Protein AF-A0A7E4W1U7-F1 (afdb_monomer_lite)

Secondary structure (DSSP, 8-state):
--HHHHHHHHHHHHHHHHH-TTT-HHHHHHHTT-S-HHHHIIIIITTS-HHHHHHHHHHHTSHHHHHHHHHHHHHHHHTT--SSS-EEETTEEE-TTS-HHHHHHHHSTT-

InterPro domains:
  IPR004911 Gamma interferon inducible lysoso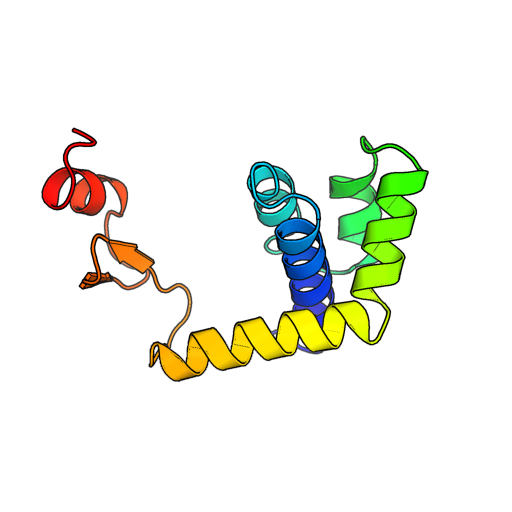mal thiol reductase GILT [PF03227] (2-47)
  IPR004911 Gamma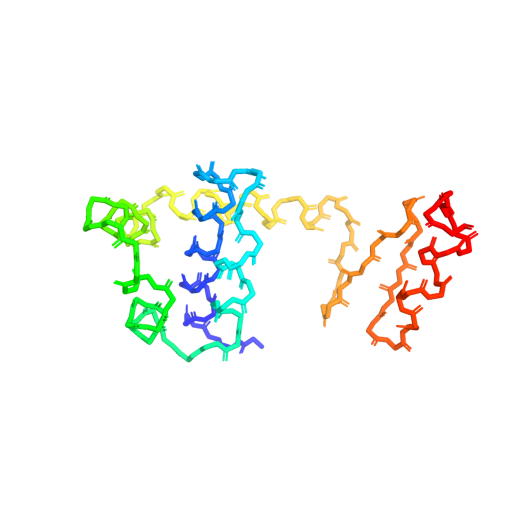 interferon inducible lysosomal thiol reductase GILT [PTHR13234] (1-97)

Radius of gyration: 15.61 Å; chains: 1; bounding box: 33×28×42 Å

Foldseek 3Di:
DLPPFVLLLQLLLLLLCVVPVPPSPQLNVQSPPDDHPVCSLVGRVPPPDPVVSVSSNVRSPDVNSVVSSVVVVVVCVVLVPDDPPWDDAVNDIDDPPDPVVVVNVVRHPPD

pLDDT: mean 92.67, std 6.78, range [59.78, 98.56]

Sequence (111 aa):
MHGQTECDLNRLQNCAISYFPKKHLGLVTCIQGLKTLDEAVERCLARLSPRTQQRLIQCASTQTGEVLNYYSMLNTHRAGIRIWPTAYVNGQFFDRSYPLEQEICRHTDWC

Structure (mmCIF, N/CA/C/O backbone):
data_AF-A0A7E4W1U7-F1
#
_entry.id   AF-A0A7E4W1U7-F1
#
loop_
_atom_site.group_PDB
_atom_site.id
_atom_site.type_symbol
_atom_site.label_atom_id
_atom_site.label_alt_id
_atom_site.label_comp_id
_atom_site.label_asym_id
_atom_site.label_entity_id
_atom_site.label_seq_id
_atom_site.pdbx_PDB_ins_code
_atom_site.Cartn_x
_atom_site.Cartn_y
_atom_site.Cartn_z
_atom_site.occupancy
_atom_site.B_iso_or_equiv
_atom_site.auth_seq_id
_atom_site.auth_comp_id
_atom_site.auth_asym_id
_atom_site.auth_atom_id
_atom_site.pdbx_PDB_model_num
ATOM 1 N N . MET A 1 1 ? 16.776 3.134 3.903 1.00 59.78 1 MET A N 1
ATOM 2 C CA . MET A 1 1 ? 15.650 2.606 4.702 1.00 59.78 1 MET A CA 1
ATOM 3 C C . MET A 1 1 ? 15.130 3.739 5.554 1.00 59.78 1 MET A C 1
ATOM 5 O O . MET A 1 1 ? 15.940 4.380 6.215 1.00 59.78 1 MET A O 1
ATOM 9 N N . HIS A 1 2 ? 13.826 4.002 5.509 1.00 77.38 2 HIS A N 1
ATOM 10 C CA . HIS A 1 2 ? 13.190 5.150 6.163 1.00 77.38 2 HIS A CA 1
ATOM 11 C C . HIS A 1 2 ? 12.707 4.836 7.597 1.00 77.38 2 HIS A C 1
ATOM 13 O O . HIS A 1 2 ? 11.845 5.522 8.140 1.00 77.38 2 HIS A O 1
ATOM 19 N N . GLY A 1 3 ? 13.302 3.823 8.239 1.00 87.38 3 GLY A N 1
ATOM 20 C CA . GLY A 1 3 ? 13.058 3.467 9.638 1.00 87.38 3 GLY A CA 1
ATOM 21 C C . GLY A 1 3 ? 11.708 2.789 9.886 1.00 87.38 3 GLY A C 1
ATOM 22 O O . GLY A 1 3 ? 11.029 2.352 8.960 1.00 87.38 3 GLY A O 1
ATOM 23 N N . GLN A 1 4 ? 11.325 2.694 11.163 1.00 88.56 4 GLN A N 1
ATOM 24 C CA . GLN A 1 4 ? 10.094 2.019 11.598 1.00 88.56 4 GLN A CA 1
ATOM 25 C C . GLN A 1 4 ? 8.836 2.614 10.956 1.00 88.56 4 GLN A C 1
ATOM 27 O O . GLN A 1 4 ? 7.887 1.896 10.655 1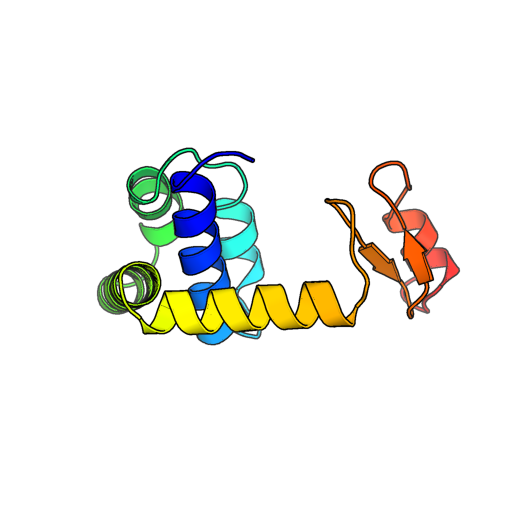.00 88.56 4 GLN A O 1
ATOM 32 N N . THR A 1 5 ? 8.845 3.915 10.687 1.00 91.12 5 THR A N 1
ATOM 33 C CA . THR A 1 5 ? 7.670 4.598 10.164 1.00 91.12 5 THR A CA 1
ATOM 34 C C . THR A 1 5 ? 7.270 4.133 8.766 1.00 91.12 5 THR A C 1
ATOM 36 O O . THR A 1 5 ? 6.085 3.980 8.481 1.00 91.12 5 THR A O 1
ATOM 39 N N . GLU A 1 6 ? 8.244 3.840 7.904 1.00 91.25 6 GLU A N 1
ATOM 40 C CA . GLU A 1 6 ? 7.982 3.240 6.592 1.00 91.25 6 GLU A CA 1
ATOM 41 C C . GLU A 1 6 ? 7.345 1.855 6.736 1.00 91.25 6 GLU A C 1
ATOM 43 O O . GLU A 1 6 ? 6.391 1.538 6.029 1.00 91.25 6 GLU A O 1
ATOM 48 N N . CYS A 1 7 ? 7.797 1.050 7.701 1.00 93.00 7 CYS A N 1
ATOM 49 C CA . CYS A 1 7 ? 7.179 -0.243 7.987 1.00 93.00 7 CYS A CA 1
ATOM 50 C C . CYS A 1 7 ? 5.717 -0.100 8.430 1.00 93.00 7 CYS A C 1
ATOM 52 O O . CYS A 1 7 ? 4.874 -0.884 7.991 1.00 93.00 7 CYS A O 1
ATOM 54 N N . ASP A 1 8 ? 5.395 0.894 9.257 1.00 95.00 8 ASP A N 1
ATOM 55 C CA . ASP A 1 8 ? 4.026 1.119 9.731 1.00 95.00 8 ASP A CA 1
ATOM 56 C C . ASP A 1 8 ? 3.093 1.587 8.605 1.00 95.00 8 ASP A C 1
ATOM 58 O O . ASP A 1 8 ? 1.962 1.104 8.484 1.00 95.00 8 ASP A O 1
ATOM 62 N N . LEU A 1 9 ? 3.584 2.446 7.709 1.00 97.38 9 LEU A N 1
ATOM 63 C CA . LEU A 1 9 ? 2.840 2.869 6.521 1.00 97.38 9 LEU A CA 1
ATOM 64 C C . LEU A 1 9 ? 2.653 1.718 5.525 1.00 97.38 9 LEU A C 1
ATOM 66 O O . LEU A 1 9 ? 1.548 1.532 5.014 1.00 97.38 9 LEU A O 1
ATOM 70 N N . ASN A 1 10 ? 3.676 0.882 5.325 1.00 97.25 10 ASN A N 1
ATOM 71 C CA . ASN A 1 10 ? 3.578 -0.319 4.492 1.00 97.25 10 ASN A CA 1
ATOM 72 C C . ASN A 1 10 ? 2.547 -1.309 5.052 1.00 97.25 10 ASN A C 1
ATOM 74 O O . ASN A 1 10 ? 1.771 -1.895 4.295 1.00 97.25 10 ASN A O 1
ATOM 78 N N . ARG A 1 11 ? 2.475 -1.484 6.380 1.00 97.94 11 ARG A N 1
ATOM 79 C CA . ARG A 1 11 ? 1.423 -2.293 7.023 1.00 97.94 11 ARG A CA 1
ATOM 80 C C . ARG A 1 11 ? 0.037 -1.725 6.718 1.00 97.94 11 ARG A C 1
ATOM 82 O O . ARG A 1 11 ? -0.837 -2.482 6.297 1.00 97.94 11 ARG A O 1
ATOM 89 N N . LEU A 1 12 ? -0.162 -0.410 6.849 1.00 98.31 12 LEU A N 1
ATOM 90 C CA . LEU A 1 12 ? -1.440 0.233 6.518 1.00 98.31 12 LEU A CA 1
ATOM 91 C C . LEU A 1 12 ? -1.812 0.064 5.033 1.00 98.31 12 LEU A C 1
ATOM 93 O O . LEU A 1 12 ? -2.958 -0.276 4.725 1.00 98.31 12 LEU A O 1
ATOM 97 N N . GLN A 1 13 ? -0.858 0.236 4.115 1.00 98.44 13 GLN A N 1
ATOM 98 C CA . GLN A 1 13 ? -1.069 0.009 2.682 1.00 98.44 13 GLN A CA 1
ATOM 99 C C . GLN A 1 13 ? -1.445 -1.453 2.388 1.00 98.44 13 GLN A C 1
ATOM 101 O O . GLN A 1 13 ? -2.423 -1.706 1.684 1.00 98.44 13 GLN A O 1
ATOM 106 N N . ASN A 1 14 ? -0.750 -2.427 2.985 1.00 98.50 14 ASN A N 1
ATOM 107 C CA . ASN A 1 14 ? -1.075 -3.850 2.843 1.00 98.50 14 ASN A CA 1
ATOM 108 C C . ASN A 1 14 ? -2.463 -4.198 3.413 1.00 98.50 14 ASN A C 1
ATOM 110 O O . ASN A 1 14 ? -3.201 -4.988 2.820 1.00 98.50 14 ASN A O 1
ATOM 114 N N . CYS A 1 15 ? -2.870 -3.573 4.521 1.00 98.56 15 CYS A N 1
ATOM 115 C CA . CYS A 1 15 ? -4.226 -3.694 5.057 1.00 98.56 15 CYS A CA 1
ATOM 116 C C . CYS A 1 15 ? -5.283 -3.144 4.087 1.00 98.56 15 CYS A C 1
ATOM 118 O O . CYS A 1 15 ? -6.324 -3.774 3.888 1.00 98.56 15 CYS A O 1
ATOM 120 N N . ALA A 1 16 ? -5.013 -2.005 3.440 1.00 98.38 16 ALA A N 1
ATOM 121 C CA . ALA A 1 16 ? -5.897 -1.456 2.415 1.00 98.38 16 ALA A CA 1
ATOM 122 C C . ALA A 1 16 ? -6.018 -2.395 1.203 1.00 98.38 16 ALA A C 1
ATOM 124 O O . ALA A 1 16 ? -7.134 -2.646 0.748 1.00 98.38 16 ALA A O 1
ATOM 125 N N . ILE A 1 17 ? -4.904 -2.964 0.726 1.00 98.44 17 ILE A N 1
ATOM 126 C CA . ILE A 1 17 ? -4.885 -3.956 -0.364 1.00 98.44 17 ILE A CA 1
ATOM 127 C C . ILE A 1 17 ? -5.723 -5.186 0.008 1.00 98.44 17 ILE A C 1
ATOM 129 O O . ILE A 1 17 ? -6.564 -5.618 -0.779 1.00 98.44 17 ILE A O 1
ATOM 133 N N . SER A 1 18 ? -5.544 -5.706 1.224 1.00 98.19 18 SER A N 1
ATOM 134 C CA . SER A 1 18 ? -6.258 -6.887 1.721 1.00 98.19 18 SER A CA 1
ATOM 135 C C . SER A 1 18 ? -7.771 -6.660 1.848 1.00 98.19 18 SER A C 1
ATOM 137 O O . SER A 1 18 ? -8.570 -7.479 1.394 1.00 98.19 18 SER A O 1
ATOM 139 N N . TYR A 1 19 ? -8.199 -5.533 2.425 1.00 97.88 19 TYR A N 1
ATOM 140 C CA . TYR A 1 19 ? -9.624 -5.258 2.650 1.00 97.88 19 TYR A CA 1
ATOM 141 C C . TYR A 1 19 ? -10.352 -4.700 1.426 1.00 97.88 19 TYR A C 1
ATOM 143 O O . TYR A 1 19 ? -11.570 -4.863 1.316 1.00 97.88 19 TYR A O 1
ATOM 151 N N . PHE A 1 20 ? -9.631 -4.061 0.504 1.00 97.19 20 PHE A N 1
ATOM 152 C CA . PHE A 1 20 ? -10.197 -3.412 -0.678 1.00 97.19 20 PHE A CA 1
ATOM 153 C C . PHE A 1 20 ? -9.469 -3.842 -1.961 1.00 97.19 20 PHE A C 1
ATOM 155 O O . PHE A 1 20 ? -8.988 -2.988 -2.710 1.00 97.19 20 PHE A O 1
ATOM 162 N N . PRO A 1 21 ? -9.431 -5.143 -2.306 1.00 96.19 21 PRO A N 1
ATOM 163 C CA . PRO A 1 21 ? -8.593 -5.658 -3.395 1.00 96.19 21 PRO A CA 1
ATOM 164 C C . PRO A 1 21 ? -8.868 -5.002 -4.756 1.00 96.19 21 PRO A C 1
ATOM 166 O O . PRO A 1 21 ? -7.964 -4.890 -5.572 1.00 96.19 21 PRO A O 1
ATOM 169 N N . LYS A 1 22 ? -10.084 -4.486 -4.984 1.00 96.38 22 LYS A N 1
ATOM 170 C CA . LYS A 1 22 ? -10.473 -3.790 -6.225 1.00 96.38 22 LYS A CA 1
ATOM 171 C C . LYS A 1 22 ? -10.466 -2.254 -6.141 1.00 96.38 22 LYS A C 1
ATOM 173 O O . LYS A 1 22 ? -10.742 -1.604 -7.141 1.00 96.38 22 LYS A O 1
ATOM 178 N N . LYS A 1 23 ? -10.255 -1.662 -4.957 1.00 95.19 23 LYS A N 1
ATOM 179 C CA . LYS A 1 23 ? -10.428 -0.210 -4.705 1.00 95.19 23 LYS A CA 1
ATOM 180 C C . LYS A 1 23 ? -9.346 0.409 -3.806 1.00 95.19 23 LYS A C 1
ATOM 182 O O . LYS A 1 23 ? -9.501 1.537 -3.350 1.00 95.19 23 LYS A O 1
ATOM 187 N N . HIS A 1 24 ? -8.259 -0.308 -3.537 1.00 97.25 24 HIS A N 1
ATOM 188 C CA . HIS A 1 24 ? -7.207 0.133 -2.620 1.00 97.25 24 HIS A CA 1
ATOM 189 C C . HIS A 1 24 ? -6.311 1.234 -3.193 1.00 97.25 24 HIS A C 1
ATOM 191 O O . HIS A 1 24 ? -5.711 1.963 -2.410 1.00 97.25 24 HIS A O 1
ATOM 197 N N . LEU A 1 25 ? -6.214 1.370 -4.523 1.00 96.69 25 LEU A N 1
ATOM 198 C CA . LEU A 1 25 ? -5.210 2.225 -5.164 1.00 96.69 25 LEU A CA 1
ATOM 199 C C . LEU A 1 25 ? -5.261 3.672 -4.655 1.00 96.69 25 LEU A C 1
ATOM 201 O O . LEU A 1 25 ? -4.230 4.216 -4.286 1.00 96.69 25 LEU A O 1
ATOM 205 N N . GLY A 1 26 ? -6.457 4.254 -4.513 1.00 96.56 26 GLY A N 1
ATOM 206 C CA . GLY A 1 26 ? -6.605 5.611 -3.975 1.00 96.56 26 GLY A CA 1
ATOM 207 C C . GLY A 1 26 ? -6.065 5.771 -2.546 1.00 96.56 26 GLY A C 1
ATOM 208 O O . GLY A 1 26 ? -5.448 6.787 -2.237 1.00 96.56 26 GLY A O 1
ATOM 209 N N . LEU A 1 27 ? -6.239 4.759 -1.687 1.00 97.50 27 LEU A N 1
ATOM 210 C CA . LEU A 1 27 ? -5.673 4.768 -0.334 1.00 97.50 27 LEU A CA 1
ATOM 211 C C . LEU A 1 27 ? -4.159 4.572 -0.362 1.00 97.50 27 LEU A C 1
ATOM 213 O O . LEU A 1 27 ? -3.445 5.327 0.289 1.00 97.50 27 LEU A O 1
ATOM 217 N N . VAL A 1 28 ? -3.665 3.601 -1.136 1.00 98.06 28 VAL A N 1
ATOM 218 C CA . VAL A 1 28 ? -2.226 3.325 -1.258 1.00 98.06 28 VAL A CA 1
ATOM 219 C C . VAL A 1 28 ? -1.478 4.563 -1.750 1.00 98.06 28 VAL A C 1
ATOM 221 O O . VAL A 1 28 ? -0.493 4.957 -1.127 1.00 98.06 28 VAL A O 1
ATOM 224 N N . THR A 1 29 ? -1.983 5.216 -2.801 1.00 97.19 29 THR A N 1
ATOM 225 C CA . THR A 1 29 ? -1.400 6.443 -3.357 1.00 97.19 29 THR A CA 1
ATOM 226 C C . THR A 1 29 ? -1.470 7.612 -2.381 1.00 97.19 29 THR A C 1
ATOM 228 O O . THR A 1 29 ? -0.514 8.372 -2.300 1.00 97.19 29 THR A O 1
ATOM 231 N N . CYS A 1 30 ? -2.556 7.756 -1.614 1.00 98.06 30 CYS A N 1
ATOM 232 C CA . CYS A 1 30 ? -2.638 8.807 -0.599 1.00 98.06 30 CYS A CA 1
ATOM 233 C C . CYS A 1 30 ? -1.604 8.613 0.524 1.00 98.06 30 CYS A C 1
ATOM 235 O O . CYS A 1 30 ? -0.989 9.580 0.963 1.00 98.06 30 CYS A O 1
ATOM 237 N N . ILE A 1 31 ? -1.409 7.369 0.981 1.00 98.00 31 ILE A N 1
ATOM 238 C CA . ILE A 1 31 ? -0.490 7.029 2.082 1.00 98.00 31 ILE A CA 1
ATOM 239 C C . ILE A 1 31 ? 0.983 7.139 1.651 1.00 98.00 31 ILE A C 1
ATOM 241 O O . ILE A 1 31 ? 1.863 7.371 2.482 1.00 98.00 31 ILE A O 1
ATOM 245 N N . GLN A 1 32 ? 1.266 6.959 0.360 1.00 95.06 32 GLN A N 1
ATOM 246 C CA . GLN A 1 32 ? 2.624 6.917 -0.170 1.00 95.06 32 GLN A CA 1
ATOM 247 C C . GLN A 1 32 ? 3.416 8.190 0.163 1.00 95.06 32 GLN A C 1
ATOM 249 O O . GLN A 1 32 ? 3.024 9.299 -0.192 1.00 95.06 32 GLN A O 1
ATOM 254 N N . GLY A 1 33 ? 4.582 8.016 0.792 1.00 90.56 33 GLY A N 1
ATOM 255 C CA . GLY A 1 33 ? 5.506 9.112 1.097 1.00 90.56 33 GLY A CA 1
ATOM 256 C C . GLY A 1 33 ? 5.110 9.993 2.288 1.00 90.56 33 GLY A C 1
ATOM 257 O O . GLY A 1 33 ? 5.792 10.988 2.540 1.00 90.56 33 GLY A O 1
ATOM 258 N N . LEU A 1 34 ? 4.048 9.646 3.024 1.00 95.62 34 LEU A N 1
ATOM 259 C CA . LEU A 1 34 ? 3.726 10.298 4.296 1.00 95.62 34 LEU A CA 1
ATOM 260 C C . LEU A 1 34 ? 4.770 9.973 5.371 1.00 95.62 34 LEU A C 1
ATOM 262 O O . LEU A 1 34 ? 5.562 9.038 5.238 1.00 95.62 34 LEU A O 1
ATOM 266 N N . LYS A 1 35 ? 4.791 10.775 6.438 1.00 93.44 35 LYS A N 1
ATOM 267 C CA . LYS A 1 35 ? 5.834 10.717 7.465 1.00 93.44 35 LYS A CA 1
ATOM 268 C C . LYS A 1 35 ? 5.461 9.918 8.693 1.00 93.44 35 LYS A C 1
ATOM 270 O O . LYS A 1 35 ? 6.383 9.568 9.413 1.00 93.44 35 LYS A O 1
ATOM 275 N N . THR A 1 36 ? 4.177 9.701 8.979 1.00 94.00 36 THR A N 1
ATOM 276 C CA . THR A 1 36 ? 3.699 8.962 10.161 1.00 94.00 36 THR A CA 1
ATOM 277 C C . THR A 1 36 ? 2.357 8.283 9.902 1.00 94.00 36 THR A C 1
ATOM 279 O O . THR A 1 36 ? 1.606 8.673 9.005 1.00 94.00 36 THR A O 1
ATOM 282 N N . LEU A 1 37 ? 2.037 7.274 10.720 1.00 92.88 37 LEU A N 1
ATOM 283 C CA . LEU A 1 37 ? 0.724 6.630 10.698 1.00 92.88 37 LEU A CA 1
ATOM 284 C C . LEU A 1 37 ? -0.397 7.623 11.047 1.00 92.88 37 LEU A C 1
ATOM 286 O O . LEU A 1 37 ? -1.433 7.607 10.390 1.00 92.88 37 LEU A O 1
ATOM 290 N N . ASP A 1 38 ? -0.166 8.514 12.013 1.00 94.81 38 ASP A N 1
ATOM 291 C CA . ASP A 1 38 ? -1.132 9.549 12.401 1.00 94.81 38 ASP A CA 1
ATOM 292 C C . ASP A 1 38 ? -1.450 10.488 11.232 1.00 94.81 38 ASP A C 1
ATOM 294 O O . ASP A 1 38 ? -2.619 10.722 10.925 1.00 94.81 38 ASP A O 1
ATOM 298 N N . GLU A 1 39 ? -0.428 10.930 10.489 1.00 96.81 39 GLU A N 1
ATOM 299 C CA . GLU A 1 39 ? -0.620 11.745 9.286 1.00 96.81 39 GLU A CA 1
ATOM 300 C C . GLU A 1 39 ? -1.470 11.002 8.237 1.00 96.81 39 GLU A C 1
ATOM 302 O O . GLU A 1 39 ? -2.352 11.590 7.605 1.00 96.81 39 GLU A O 1
ATOM 307 N N . ALA A 1 40 ? -1.245 9.697 8.059 1.00 97.00 40 ALA A N 1
ATOM 308 C CA . ALA A 1 40 ? -2.038 8.879 7.145 1.00 97.00 40 ALA A CA 1
ATOM 309 C C . ALA A 1 40 ? -3.502 8.747 7.592 1.00 97.00 40 ALA A C 1
ATOM 311 O O . ALA A 1 40 ? -4.410 8.801 6.755 1.00 97.00 40 ALA A O 1
ATOM 312 N N . VAL A 1 41 ? -3.751 8.608 8.895 1.00 95.44 41 VAL A N 1
ATOM 313 C CA . VAL A 1 41 ? -5.107 8.566 9.456 1.00 95.44 41 VAL A CA 1
ATOM 314 C C . VAL A 1 41 ? -5.833 9.884 9.190 1.00 95.44 41 VAL A C 1
ATOM 316 O O . VAL A 1 41 ? -6.927 9.875 8.618 1.00 95.44 41 VAL A O 1
ATOM 319 N N . GLU A 1 42 ? -5.202 11.008 9.521 1.00 96.88 42 GLU A N 1
ATOM 320 C CA . GLU A 1 42 ? -5.782 12.344 9.364 1.00 96.88 42 GLU A CA 1
ATOM 321 C C . GLU A 1 42 ? -6.052 12.704 7.899 1.00 96.88 42 GLU A C 1
ATOM 323 O O . GLU A 1 42 ? -7.104 13.254 7.572 1.00 96.88 42 GLU A O 1
ATOM 328 N N . ARG A 1 43 ? -5.124 12.386 6.990 1.00 97.44 43 ARG A N 1
ATOM 329 C CA . ARG A 1 43 ? -5.213 12.832 5.590 1.00 97.44 43 ARG A CA 1
ATOM 330 C C . ARG A 1 43 ? -5.959 11.853 4.692 1.00 97.44 43 ARG A C 1
ATOM 332 O O . ARG A 1 43 ? -6.734 12.282 3.837 1.00 97.44 43 ARG A O 1
ATOM 339 N N . CYS A 1 44 ? -5.731 10.552 4.862 1.00 97.94 44 CYS A N 1
ATOM 340 C CA . CYS A 1 44 ? -6.199 9.536 3.916 1.00 97.94 44 CYS A CA 1
ATOM 341 C C . CYS A 1 44 ? -7.437 8.783 4.391 1.00 97.94 44 CYS A C 1
ATOM 343 O O . CYS A 1 44 ? -8.218 8.316 3.559 1.00 97.94 44 CYS A O 1
ATOM 345 N N . LEU A 1 45 ? -7.639 8.659 5.706 1.00 97.38 45 LEU A N 1
ATOM 346 C CA . LEU A 1 45 ? -8.759 7.892 6.252 1.00 97.38 45 LEU A CA 1
ATOM 347 C C . LEU A 1 45 ? -9.942 8.768 6.679 1.00 97.38 45 LEU A C 1
ATOM 349 O O . LEU A 1 45 ? -11.048 8.243 6.791 1.00 97.38 45 LEU A O 1
ATOM 353 N N . ALA A 1 46 ? -9.761 10.084 6.836 1.00 95.19 46 ALA A N 1
ATOM 354 C CA . ALA A 1 46 ? -10.776 10.994 7.381 1.00 95.19 46 ALA A CA 1
ATOM 355 C C . ALA A 1 46 ? -12.144 10.959 6.675 1.00 95.19 46 ALA A C 1
ATOM 357 O O . ALA A 1 46 ? -13.172 11.174 7.312 1.00 95.19 46 ALA A O 1
ATOM 358 N N . ARG A 1 47 ? -12.186 10.665 5.367 1.00 94.00 47 ARG A N 1
ATOM 359 C CA . ARG A 1 47 ? -13.440 10.572 4.589 1.00 94.00 47 ARG A CA 1
ATOM 360 C C . ARG A 1 47 ? -14.093 9.187 4.616 1.00 94.00 47 ARG A C 1
ATOM 362 O O . ARG A 1 47 ? -15.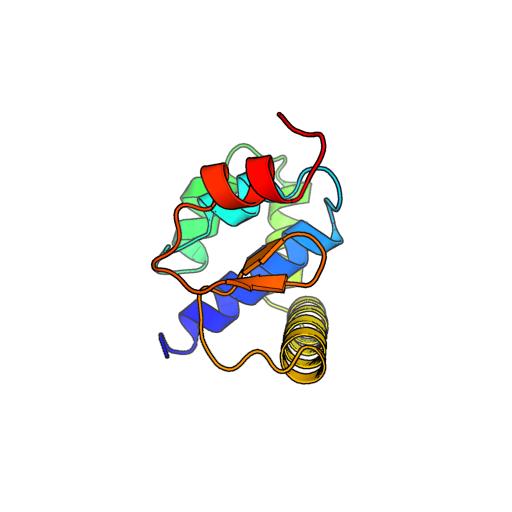165 9.005 4.043 1.00 94.00 47 ARG A O 1
ATOM 369 N N . LEU A 1 48 ? -13.453 8.195 5.230 1.00 96.56 48 LEU A N 1
ATOM 370 C CA . LEU A 1 48 ? -14.003 6.849 5.362 1.00 96.56 48 LEU A CA 1
ATOM 371 C C . LEU A 1 48 ? -14.957 6.780 6.556 1.00 96.56 48 LEU A C 1
ATOM 373 O O . LEU A 1 48 ? -14.850 7.555 7.503 1.00 96.56 48 LEU A O 1
ATOM 377 N N . SER A 1 49 ? -15.861 5.798 6.552 1.00 97.50 49 SER A N 1
ATOM 378 C CA . SER A 1 49 ? -16.705 5.545 7.727 1.00 97.50 49 SER A CA 1
ATOM 379 C C . SER A 1 49 ? -15.851 5.223 8.965 1.00 97.50 49 SER A C 1
ATOM 381 O O . SER A 1 49 ? -14.848 4.515 8.824 1.00 97.50 49 SER A O 1
ATOM 383 N N . PRO A 1 50 ? -16.258 5.635 10.182 1.00 97.44 50 PRO A N 1
ATOM 384 C CA . PRO A 1 50 ? -15.495 5.378 11.410 1.00 97.44 50 PRO A CA 1
ATOM 385 C C . PRO A 1 50 ? -15.117 3.904 11.600 1.00 97.44 50 PRO A C 1
ATOM 387 O O . PRO A 1 50 ? -13.978 3.577 11.921 1.00 97.44 50 PRO A O 1
ATOM 390 N N . ARG A 1 51 ? -16.045 2.989 11.285 1.00 97.94 51 ARG A N 1
ATOM 391 C CA . ARG A 1 51 ? -15.802 1.538 11.319 1.00 97.94 51 ARG A CA 1
ATOM 392 C C . ARG A 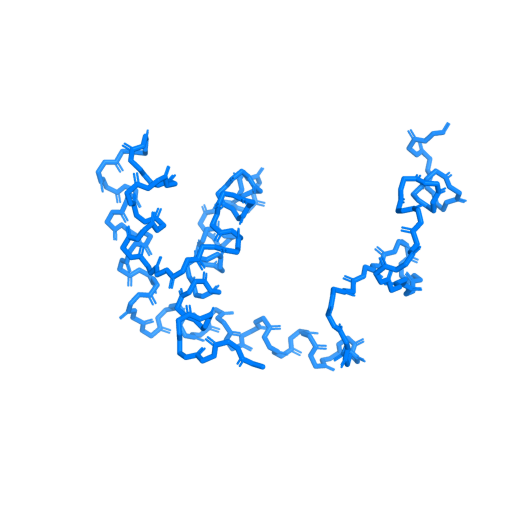1 51 ? -14.672 1.111 10.379 1.00 97.94 51 ARG A C 1
ATOM 394 O O . ARG A 1 51 ? -13.893 0.223 10.712 1.00 97.94 51 ARG A O 1
ATOM 401 N N . THR A 1 52 ? -14.594 1.715 9.196 1.00 97.69 52 THR A N 1
ATOM 402 C CA . THR A 1 52 ? -13.537 1.416 8.223 1.00 97.69 52 THR A CA 1
ATOM 403 C C . THR A 1 52 ? -12.193 1.965 8.682 1.00 97.69 52 THR A C 1
ATOM 405 O O . THR A 1 52 ? -11.201 1.244 8.604 1.00 97.69 52 THR A O 1
ATOM 408 N N . GLN A 1 53 ? -12.170 3.196 9.204 1.00 97.81 53 GLN A N 1
ATOM 409 C CA . GLN A 1 53 ? -10.962 3.794 9.775 1.00 97.81 53 GLN A CA 1
ATOM 410 C C . GLN A 1 53 ? -10.404 2.907 10.893 1.00 97.81 53 GLN A C 1
ATOM 412 O O . GLN A 1 53 ? -9.262 2.463 10.814 1.00 97.81 53 GLN A O 1
ATOM 417 N N . GLN A 1 54 ? -11.246 2.549 11.869 1.00 97.62 54 GLN A N 1
ATOM 418 C CA . GLN A 1 54 ? -10.861 1.698 12.994 1.00 97.62 54 GLN A CA 1
ATOM 419 C C . GLN A 1 54 ? -10.317 0.345 12.528 1.00 97.62 54 GLN A C 1
ATOM 421 O O . GLN A 1 54 ? -9.284 -0.106 13.013 1.00 97.62 54 GLN A O 1
ATOM 426 N N . ARG A 1 55 ? -10.980 -0.296 11.559 1.00 97.94 55 ARG A N 1
ATOM 427 C CA . ARG A 1 55 ? -10.554 -1.599 11.038 1.00 97.94 55 ARG A CA 1
ATOM 428 C C . ARG A 1 55 ? -9.187 -1.530 10.344 1.00 97.94 55 ARG A C 1
ATOM 430 O O . ARG A 1 55 ? -8.401 -2.468 10.471 1.00 97.94 55 ARG A O 1
ATOM 437 N N . LEU A 1 56 ? -8.901 -0.449 9.615 1.00 98.31 56 LEU A N 1
ATOM 438 C CA . LEU A 1 56 ? -7.602 -0.228 8.971 1.00 98.31 56 LEU A CA 1
ATOM 439 C C . LEU A 1 56 ? -6.499 0.057 9.995 1.00 98.31 56 LEU A C 1
ATOM 441 O O . LEU A 1 56 ? -5.451 -0.580 9.929 1.00 98.31 56 LEU A O 1
ATOM 445 N N . ILE A 1 57 ? -6.763 0.937 10.964 1.00 97.38 57 ILE A N 1
ATOM 446 C CA . ILE A 1 57 ? -5.823 1.270 12.046 1.00 97.38 57 ILE A CA 1
ATOM 447 C C . ILE A 1 57 ? -5.490 0.015 12.856 1.00 97.38 57 ILE A C 1
ATOM 449 O O . ILE A 1 57 ? -4.325 -0.338 13.008 1.00 97.38 57 ILE A O 1
ATOM 453 N N . GLN A 1 58 ? -6.509 -0.729 13.294 1.00 97.88 58 GLN A N 1
ATOM 454 C CA . GLN A 1 58 ? -6.314 -1.973 14.037 1.00 97.88 58 GLN A CA 1
ATOM 455 C C . GLN A 1 58 ? -5.504 -2.994 13.232 1.00 97.88 58 GLN A C 1
ATOM 457 O O . GLN A 1 58 ? -4.640 -3.669 13.783 1.00 97.88 58 GLN A O 1
ATOM 462 N N . CYS A 1 59 ? -5.760 -3.121 11.929 1.00 98.38 59 CYS A N 1
ATOM 463 C CA . CYS A 1 59 ? -4.972 -4.007 11.081 1.00 98.38 59 CYS A CA 1
ATOM 464 C C . CYS A 1 59 ? -3.496 -3.586 11.047 1.00 98.38 59 CYS A C 1
ATOM 466 O O . CYS A 1 59 ? -2.630 -4.426 11.280 1.00 98.38 59 CYS A O 1
ATOM 468 N N . ALA A 1 60 ? -3.214 -2.299 10.821 1.00 97.25 60 ALA A N 1
ATOM 469 C CA . ALA A 1 60 ? -1.854 -1.777 10.711 1.00 97.25 60 ALA A CA 1
ATOM 470 C C . ALA A 1 60 ? -1.049 -1.904 12.018 1.00 97.25 60 ALA A C 1
ATOM 472 O O . ALA A 1 60 ? 0.159 -2.119 11.967 1.00 97.25 60 ALA A O 1
ATOM 473 N N . SER A 1 61 ? -1.719 -1.814 13.171 1.00 95.62 61 SER A N 1
ATOM 474 C CA . SER A 1 61 ? -1.096 -1.838 14.504 1.00 95.62 61 SER A CA 1
ATOM 475 C C . SER A 1 61 ? -1.088 -3.214 15.186 1.00 95.62 61 SER A C 1
ATOM 477 O O . SER A 1 61 ? -0.763 -3.302 16.367 1.00 95.62 61 SER A O 1
ATOM 479 N N . THR A 1 62 ? -1.475 -4.292 14.498 1.00 96.88 62 THR A N 1
ATOM 480 C CA . THR A 1 62 ? -1.526 -5.649 15.079 1.00 96.88 62 THR A CA 1
ATOM 481 C C . THR A 1 62 ? -0.786 -6.671 14.221 1.00 96.88 62 THR A C 1
ATOM 483 O O . THR A 1 62 ? -0.405 -6.396 13.082 1.00 96.88 62 THR A O 1
ATOM 486 N N . GLN A 1 63 ? -0.657 -7.897 14.744 1.00 97.69 63 GLN A N 1
ATOM 487 C CA . GLN A 1 63 ? -0.071 -9.047 14.046 1.00 97.69 63 GLN A CA 1
ATOM 488 C C . GLN A 1 63 ? -0.644 -9.259 12.636 1.00 97.69 63 GLN A C 1
ATOM 490 O O . GLN A 1 63 ? 0.063 -9.736 11.752 1.00 97.69 63 GLN A O 1
ATOM 495 N N . THR A 1 64 ? -1.907 -8.886 12.402 1.00 98.31 64 THR A N 1
ATOM 496 C CA . THR A 1 64 ? -2.544 -8.978 11.080 1.00 98.31 64 THR A CA 1
ATOM 497 C C . THR A 1 64 ? -1.758 -8.194 10.027 1.00 98.31 64 THR A C 1
ATOM 499 O O . THR A 1 64 ? -1.397 -8.749 8.990 1.00 98.31 64 THR A O 1
ATOM 502 N N . GLY A 1 65 ? -1.453 -6.922 10.296 1.00 98.12 65 GLY A N 1
ATOM 503 C CA . GLY A 1 65 ? -0.664 -6.082 9.399 1.00 98.12 65 GLY A CA 1
ATOM 504 C C . GLY A 1 65 ?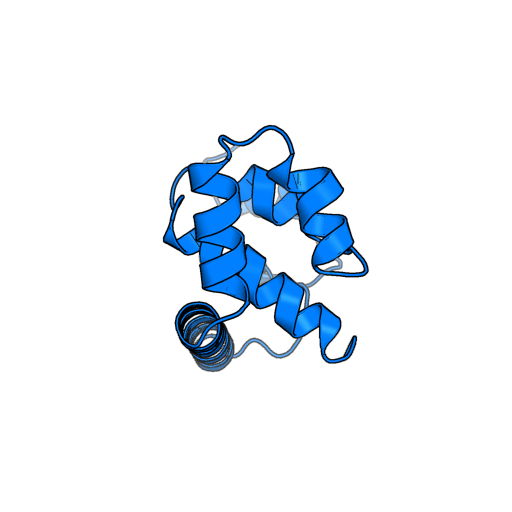 0.763 -6.594 9.240 1.00 98.12 65 GLY A C 1
ATOM 505 O O . GLY A 1 65 ? 1.306 -6.558 8.137 1.00 98.12 65 GLY A O 1
ATOM 506 N N . GLU A 1 66 ? 1.357 -7.142 10.303 1.00 97.50 66 GLU A N 1
ATOM 507 C CA . GLU A 1 66 ? 2.693 -7.744 10.238 1.00 97.50 66 GLU A CA 1
ATOM 508 C C . GLU A 1 66 ? 2.746 -8.961 9.315 1.00 97.50 66 GLU A C 1
ATOM 510 O O . GLU A 1 66 ? 3.652 -9.063 8.491 1.00 97.50 66 GLU A O 1
ATOM 515 N N . VAL A 1 67 ? 1.755 -9.852 9.406 1.00 98.44 67 VAL A N 1
ATOM 516 C CA . VAL A 1 67 ? 1.643 -11.035 8.543 1.00 98.44 67 VAL A CA 1
ATOM 517 C C . VAL A 1 67 ? 1.431 -10.625 7.086 1.00 98.44 67 VAL A C 1
ATOM 519 O O . VAL A 1 67 ? 2.077 -11.170 6.191 1.00 98.44 67 VAL A O 1
ATOM 522 N N . LEU A 1 68 ? 0.580 -9.629 6.826 1.00 98.50 68 LEU A N 1
ATOM 523 C CA . LEU A 1 68 ? 0.386 -9.108 5.470 1.00 98.50 68 LEU A CA 1
ATOM 524 C C . LEU A 1 68 ? 1.679 -8.493 4.911 1.00 98.50 68 LEU A C 1
ATOM 526 O O . LEU A 1 68 ? 2.041 -8.753 3.763 1.00 98.50 68 LEU A O 1
ATOM 530 N N . ASN A 1 69 ? 2.411 -7.735 5.729 1.00 97.56 69 ASN A N 1
ATOM 531 C CA . ASN A 1 69 ? 3.690 -7.152 5.333 1.00 97.56 69 ASN A CA 1
ATOM 532 C C . ASN A 1 69 ? 4.765 -8.229 5.095 1.00 97.56 69 ASN A C 1
ATOM 534 O O . ASN A 1 69 ? 5.544 -8.132 4.148 1.00 97.56 69 ASN A O 1
ATOM 538 N N . TYR A 1 70 ? 4.768 -9.297 5.897 1.00 97.38 70 TYR A N 1
ATOM 539 C CA . TYR A 1 70 ? 5.627 -10.464 5.694 1.00 97.38 70 TYR A CA 1
ATOM 540 C C . TYR A 1 70 ? 5.349 -11.157 4.353 1.00 97.38 70 TYR A C 1
ATOM 542 O O . TYR A 1 70 ? 6.288 -11.456 3.616 1.00 97.38 70 TYR A O 1
ATOM 550 N N . TYR A 1 71 ? 4.080 -11.358 3.984 1.00 98.00 71 TYR A N 1
ATOM 551 C CA . TYR A 1 71 ? 3.743 -11.917 2.671 1.00 98.00 71 TYR A CA 1
ATOM 552 C C . TYR A 1 71 ? 4.177 -11.008 1.518 1.00 98.00 71 TYR A C 1
ATOM 554 O O . TYR A 1 71 ? 4.667 -11.507 0.504 1.00 98.00 71 TYR A O 1
ATOM 562 N N . SER A 1 72 ? 4.061 -9.688 1.681 1.00 96.38 72 SER A N 1
ATOM 563 C CA . SER A 1 72 ? 4.575 -8.722 0.703 1.00 96.38 72 SER A CA 1
ATOM 564 C C . SER A 1 72 ? 6.093 -8.857 0.512 1.00 96.38 72 SER A C 1
ATOM 566 O O . SER A 1 72 ? 6.577 -8.954 -0.620 1.00 96.38 72 SER A O 1
ATOM 568 N N . MET A 1 73 ? 6.847 -8.995 1.608 1.00 95.12 73 MET A N 1
ATOM 569 C CA . MET A 1 73 ? 8.287 -9.270 1.565 1.00 95.12 73 MET A CA 1
ATOM 570 C C . MET A 1 73 ? 8.599 -10.602 0.870 1.00 95.12 73 MET A C 1
ATOM 572 O O . MET A 1 73 ? 9.438 -10.630 -0.029 1.00 95.12 73 MET A O 1
ATOM 576 N N . LEU A 1 74 ? 7.901 -11.692 1.217 1.00 97.19 74 LEU A N 1
ATOM 577 C CA . LEU A 1 74 ? 8.107 -12.998 0.581 1.00 97.19 74 LEU A CA 1
ATOM 578 C C . LEU A 1 74 ? 7.881 -12.945 -0.931 1.00 97.19 74 LEU A C 1
ATOM 580 O O . LEU A 1 74 ? 8.660 -13.522 -1.688 1.00 97.19 74 LEU A O 1
ATOM 584 N N . ASN A 1 75 ? 6.831 -12.255 -1.375 1.00 94.38 75 ASN A N 1
ATOM 585 C CA . ASN A 1 75 ? 6.532 -12.100 -2.796 1.00 94.38 75 ASN A CA 1
ATOM 586 C C . ASN A 1 75 ? 7.604 -11.262 -3.503 1.00 94.38 75 ASN A C 1
ATOM 588 O O . ASN A 1 75 ? 8.069 -11.647 -4.573 1.00 94.38 75 ASN A O 1
ATOM 592 N N . THR A 1 76 ? 8.062 -10.181 -2.868 1.00 93.69 76 THR A N 1
ATOM 593 C CA . THR A 1 76 ? 9.168 -9.345 -3.363 1.00 93.69 76 THR A CA 1
ATOM 594 C C . THR A 1 76 ? 10.455 -10.164 -3.519 1.00 93.69 76 THR A C 1
ATOM 596 O O . THR A 1 76 ? 11.111 -10.108 -4.559 1.00 93.69 76 THR A O 1
ATOM 599 N N . HIS A 1 77 ? 10.785 -10.987 -2.517 1.00 94.12 77 HIS A N 1
ATOM 600 C CA . HIS A 1 77 ? 11.956 -11.862 -2.536 1.00 94.12 77 HIS A CA 1
ATOM 601 C C . HIS A 1 77 ? 11.858 -12.941 -3.623 1.00 94.12 77 HIS A C 1
ATOM 603 O O . HIS A 1 77 ? 12.802 -13.131 -4.388 1.00 94.12 77 HIS A O 1
ATOM 609 N N . ARG A 1 78 ? 10.706 -13.618 -3.737 1.00 93.38 78 ARG A N 1
ATOM 610 C CA . ARG A 1 78 ? 10.453 -14.643 -4.767 1.00 93.38 78 ARG A CA 1
ATOM 611 C C . ARG A 1 78 ? 10.520 -14.086 -6.186 1.00 93.38 78 ARG A C 1
ATOM 613 O O . ARG A 1 78 ? 10.973 -14.788 -7.081 1.00 93.38 78 ARG A O 1
ATOM 620 N N . ALA A 1 79 ? 10.105 -12.836 -6.379 1.00 90.50 79 ALA A N 1
ATOM 621 C CA . ALA A 1 79 ? 10.216 -12.138 -7.657 1.00 90.50 79 ALA A CA 1
ATOM 622 C C . ALA A 1 79 ? 11.652 -11.676 -7.980 1.00 90.50 79 ALA A C 1
ATOM 624 O O . ALA A 1 79 ? 11.898 -11.152 -9.064 1.00 90.50 79 ALA A O 1
ATOM 625 N N . GLY A 1 80 ? 12.610 -11.851 -7.061 1.00 90.88 80 GLY A N 1
ATOM 626 C CA . GLY A 1 80 ? 13.999 -11.438 -7.262 1.00 90.88 80 GLY A CA 1
ATOM 627 C C . GLY A 1 80 ? 14.198 -9.920 -7.279 1.00 90.88 80 GLY A C 1
ATOM 628 O O . GLY A 1 80 ? 15.211 -9.449 -7.794 1.00 90.88 80 GLY A O 1
ATOM 629 N N . ILE A 1 81 ? 13.257 -9.151 -6.722 1.00 89.88 81 ILE A N 1
ATOM 630 C CA . ILE A 1 81 ? 13.312 -7.686 -6.705 1.00 89.88 81 ILE A CA 1
ATOM 631 C C . ILE A 1 81 ? 14.404 -7.230 -5.733 1.00 89.88 81 ILE A C 1
ATOM 633 O O . ILE A 1 81 ? 14.397 -7.586 -4.554 1.00 89.88 81 ILE A O 1
ATOM 637 N N . ARG A 1 82 ? 15.348 -6.424 -6.233 1.00 86.44 82 ARG A N 1
ATOM 638 C CA . ARG A 1 82 ? 16.497 -5.911 -5.458 1.00 86.44 82 ARG A CA 1
ATOM 639 C C . ARG A 1 82 ? 16.554 -4.391 -5.355 1.00 86.44 82 ARG A C 1
ATOM 641 O O . ARG A 1 82 ? 17.353 -3.872 -4.581 1.00 86.44 82 ARG A O 1
ATOM 648 N N . ILE A 1 83 ? 15.747 -3.689 -6.146 1.00 86.75 83 ILE A N 1
ATOM 649 C CA . ILE A 1 83 ? 15.694 -2.228 -6.172 1.00 86.75 83 ILE A CA 1
ATOM 650 C C . ILE A 1 83 ? 14.245 -1.749 -6.131 1.00 86.75 83 ILE A C 1
ATOM 652 O O . ILE A 1 83 ? 13.328 -2.458 -6.540 1.00 86.75 83 ILE A O 1
ATOM 656 N N . TRP A 1 84 ? 14.038 -0.533 -5.642 1.00 83.75 84 TRP A N 1
ATOM 657 C CA . TRP A 1 84 ? 12.729 0.110 -5.579 1.00 83.75 84 TRP A CA 1
ATOM 658 C C . TRP A 1 84 ? 12.832 1.565 -6.069 1.00 83.75 84 TRP A C 1
ATOM 660 O O . TRP A 1 84 ? 13.798 2.249 -5.715 1.00 83.75 84 TRP A O 1
ATOM 670 N N . PRO A 1 85 ? 11.852 2.056 -6.857 1.00 88.25 85 PRO A N 1
ATOM 671 C CA . PRO A 1 85 ? 10.693 1.318 -7.372 1.00 88.25 85 PRO A CA 1
ATOM 672 C C . PRO A 1 85 ? 11.075 0.308 -8.473 1.00 88.25 85 PRO A C 1
ATOM 674 O O . PRO A 1 85 ? 12.066 0.492 -9.175 1.00 88.25 85 PRO A O 1
ATOM 677 N N . THR A 1 86 ? 10.279 -0.758 -8.591 1.00 88.38 86 THR A N 1
ATOM 678 C CA . THR A 1 86 ? 10.365 -1.786 -9.643 1.00 88.38 86 THR A CA 1
ATOM 679 C C . THR A 1 86 ? 8.994 -1.929 -10.292 1.00 88.38 86 THR A C 1
ATOM 681 O O . THR A 1 86 ? 7.990 -1.992 -9.580 1.00 88.38 86 THR A O 1
ATOM 684 N N . ALA A 1 87 ? 8.953 -2.021 -11.620 1.00 89.31 87 ALA A N 1
ATOM 685 C CA . ALA A 1 87 ? 7.748 -2.329 -12.377 1.00 89.31 87 ALA A CA 1
ATOM 686 C C . ALA A 1 87 ? 7.968 -3.558 -13.265 1.00 89.31 87 ALA A C 1
ATOM 688 O O . ALA A 1 87 ? 9.080 -3.821 -13.721 1.00 89.31 87 ALA A O 1
ATOM 689 N N . TYR A 1 88 ? 6.885 -4.291 -13.522 1.00 88.12 88 TYR A N 1
ATOM 690 C CA . TYR A 1 88 ? 6.859 -5.340 -14.532 1.00 88.12 88 TYR A CA 1
ATOM 691 C C . TYR A 1 88 ? 5.724 -5.068 -15.514 1.00 88.12 88 TYR A C 1
ATOM 693 O O . TYR A 1 88 ? 4.578 -4.920 -15.090 1.00 88.12 88 TYR A O 1
ATOM 701 N N . VAL A 1 89 ? 6.028 -5.044 -16.810 1.00 87.94 89 VAL A N 1
ATOM 702 C CA . VAL A 1 89 ? 5.019 -4.986 -17.879 1.00 87.94 89 VAL A CA 1
ATOM 703 C C . VAL A 1 89 ? 5.089 -6.307 -18.633 1.00 87.94 89 VAL A C 1
ATOM 705 O O . VAL A 1 89 ? 6.135 -6.651 -19.177 1.00 87.94 89 VAL A O 1
ATOM 708 N N . ASN A 1 90 ? 4.013 -7.099 -18.577 1.00 87.56 90 ASN A N 1
ATOM 709 C CA . ASN A 1 90 ? 3.961 -8.462 -19.128 1.00 87.56 90 ASN A CA 1
ATOM 710 C C . ASN A 1 90 ? 5.171 -9.343 -18.749 1.00 87.56 90 ASN A C 1
ATOM 712 O O . ASN A 1 90 ? 5.725 -10.075 -19.563 1.00 87.56 90 ASN A O 1
ATOM 716 N N . GLY A 1 91 ? 5.583 -9.269 -17.478 1.00 87.06 91 GLY A N 1
ATOM 717 C CA . GLY A 1 91 ? 6.683 -10.067 -16.922 1.00 87.06 91 GLY A CA 1
ATOM 718 C C . GLY A 1 91 ? 8.087 -9.523 -17.206 1.00 87.06 91 GLY A C 1
ATOM 719 O O . GLY A 1 91 ? 9.046 -10.009 -16.610 1.00 87.06 91 GLY A O 1
ATOM 720 N N . GLN A 1 92 ? 8.226 -8.492 -18.042 1.00 86.81 92 GLN A N 1
ATOM 721 C CA . GLN A 1 92 ? 9.504 -7.827 -18.282 1.00 86.81 92 GLN A CA 1
ATOM 722 C C . GLN A 1 92 ? 9.778 -6.774 -17.204 1.00 86.81 92 GLN A C 1
ATOM 724 O O . GLN A 1 92 ? 8.904 -5.972 -16.891 1.00 86.81 92 GLN A O 1
ATOM 729 N N . PHE A 1 93 ? 10.984 -6.796 -16.632 1.00 86.56 93 PHE A N 1
ATOM 730 C CA . PHE A 1 93 ? 11.428 -5.871 -15.587 1.00 86.56 93 PHE A CA 1
ATOM 731 C C . PHE A 1 93 ? 11.769 -4.484 -16.147 1.00 86.56 93 PHE A C 1
ATOM 733 O O . PHE A 1 93 ? 12.472 -4.381 -17.153 1.00 86.56 93 PHE A O 1
ATOM 740 N N . PHE A 1 94 ? 11.356 -3.441 -15.426 1.00 84.94 94 PHE A N 1
ATOM 741 C CA . PHE A 1 94 ? 11.694 -2.044 -15.689 1.00 84.94 94 PHE A CA 1
ATOM 742 C C . PHE A 1 94 ? 12.040 -1.319 -14.384 1.00 84.94 94 PHE A C 1
ATOM 744 O O . PHE A 1 94 ? 11.375 -1.495 -13.356 1.00 84.94 94 PHE A O 1
ATOM 751 N N . ASP A 1 95 ? 13.082 -0.487 -14.430 1.00 79.12 95 ASP A N 1
ATOM 752 C CA . ASP A 1 95 ? 13.487 0.355 -13.305 1.00 79.12 95 ASP A CA 1
ATOM 753 C C . ASP A 1 95 ? 12.817 1.744 -13.332 1.00 79.12 95 ASP A C 1
ATOM 755 O O . ASP A 1 95 ? 12.002 2.070 -14.196 1.00 79.12 95 ASP A O 1
ATOM 759 N N . ARG A 1 96 ? 13.180 2.585 -12.358 1.00 70.31 96 ARG A N 1
ATOM 760 C CA . ARG A 1 96 ? 12.631 3.935 -12.141 1.00 70.31 96 ARG A CA 1
ATOM 761 C C . ARG A 1 96 ? 12.855 4.954 -13.267 1.00 70.31 96 ARG A C 1
ATOM 763 O O . ARG A 1 96 ? 12.285 6.037 -13.186 1.00 70.31 96 ARG A O 1
ATOM 770 N N . SER A 1 97 ? 13.736 4.684 -14.229 1.00 75.44 97 SER A N 1
ATOM 771 C CA . SER A 1 97 ? 14.100 5.635 -15.290 1.00 75.44 97 SER A CA 1
ATOM 772 C C . SER A 1 97 ? 13.244 5.508 -16.556 1.00 75.44 97 SER A C 1
ATOM 774 O O . SER A 1 97 ? 13.366 6.335 -17.457 1.00 75.44 97 SER A O 1
ATOM 776 N N . TYR A 1 98 ? 12.362 4.508 -16.623 1.00 75.44 98 TYR A N 1
ATOM 777 C CA . TYR A 1 98 ? 11.605 4.190 -17.831 1.00 75.44 98 TYR A CA 1
ATOM 778 C C . TYR A 1 98 ? 10.313 5.011 -18.005 1.00 75.44 98 TYR A C 1
ATOM 780 O O . TYR A 1 98 ? 9.592 5.249 -17.029 1.00 75.44 98 TYR A O 1
ATOM 788 N N . PRO A 1 99 ? 9.946 5.376 -19.251 1.00 83.62 99 PRO A N 1
ATOM 789 C CA . PRO A 1 99 ? 8.638 5.939 -19.572 1.00 83.62 99 PRO A CA 1
ATOM 790 C C . PRO A 1 99 ? 7.567 4.837 -19.515 1.00 83.62 99 PRO A C 1
ATOM 792 O O . PRO A 1 99 ? 7.218 4.238 -20.529 1.00 83.62 99 PRO A O 1
ATOM 795 N N . LEU A 1 100 ? 7.049 4.558 -18.313 1.00 86.44 100 LEU A N 1
ATOM 796 C CA . LEU A 1 100 ? 6.127 3.442 -18.051 1.00 86.44 100 LEU A CA 1
ATOM 797 C C . LEU A 1 100 ? 4.925 3.408 -19.011 1.00 86.44 100 LEU A C 1
ATOM 799 O O . LEU A 1 100 ? 4.539 2.336 -19.459 1.00 86.44 100 LEU A O 1
ATOM 803 N N . GLU A 1 101 ? 4.369 4.569 -19.364 1.00 87.69 101 GLU A N 1
ATOM 804 C CA . GLU A 1 101 ? 3.278 4.692 -20.342 1.00 87.69 101 GLU A CA 1
ATOM 805 C C . GLU A 1 101 ? 3.655 4.124 -21.720 1.00 87.69 101 GLU A C 1
ATOM 807 O O . GLU A 1 101 ? 2.888 3.365 -22.308 1.00 87.69 101 GLU A O 1
ATOM 812 N N . GLN A 1 102 ? 4.863 4.425 -22.207 1.00 88.31 102 GLN A N 1
ATOM 813 C CA . GLN A 1 102 ? 5.343 3.943 -23.504 1.00 88.31 102 GLN A CA 1
ATOM 814 C C . GLN A 1 102 ? 5.572 2.432 -23.481 1.00 88.31 102 GLN A C 1
ATOM 816 O O . GLN A 1 102 ? 5.190 1.743 -24.424 1.00 88.31 102 GLN A O 1
ATOM 821 N N . GLU A 1 103 ? 6.152 1.897 -22.403 1.00 87.38 103 GLU A N 1
ATOM 822 C CA . GLU A 1 103 ? 6.367 0.450 -22.281 1.00 87.38 103 GLU A CA 1
ATOM 823 C C . GLU A 1 103 ? 5.050 -0.312 -22.109 1.00 87.38 103 GLU A C 1
ATOM 825 O O . GLU A 1 103 ? 4.906 -1.395 -22.670 1.00 87.38 103 GLU A O 1
ATOM 830 N N . ILE A 1 104 ? 4.058 0.256 -21.414 1.00 89.44 104 ILE A N 1
ATOM 831 C CA . ILE A 1 104 ? 2.702 -0.309 -21.372 1.00 89.44 104 ILE A CA 1
ATOM 832 C C . ILE A 1 104 ? 2.124 -0.387 -22.787 1.00 89.44 104 ILE A C 1
ATOM 834 O O . ILE A 1 104 ? 1.719 -1.475 -23.195 1.00 89.44 104 ILE A O 1
ATOM 838 N N . CYS A 1 105 ? 2.145 0.707 -23.559 1.00 90.19 105 CYS A N 1
ATOM 839 C CA . CYS A 1 105 ? 1.675 0.682 -24.948 1.00 90.19 105 CYS A CA 1
ATOM 840 C C . CYS A 1 105 ? 2.448 -0.324 -25.813 1.00 90.19 105 CYS A C 1
ATOM 842 O O . CYS A 1 105 ? 1.869 -0.995 -26.656 1.00 90.19 105 CYS A O 1
ATOM 844 N N . ARG A 1 106 ? 3.766 -0.448 -25.624 1.00 89.00 106 ARG A N 1
ATOM 845 C CA . ARG A 1 106 ? 4.605 -1.330 -26.449 1.00 89.00 106 ARG A CA 1
ATOM 846 C C . ARG A 1 106 ? 4.379 -2.814 -26.165 1.00 89.00 106 ARG A C 1
ATOM 848 O O . ARG A 1 106 ? 4.632 -3.647 -27.032 1.00 89.00 106 ARG A O 1
ATOM 855 N N . HIS A 1 107 ? 3.967 -3.148 -24.946 1.00 86.81 107 HIS A N 1
ATOM 856 C CA . HIS A 1 107 ? 3.885 -4.528 -24.478 1.00 86.81 107 HIS A CA 1
ATOM 857 C C . HIS A 1 107 ? 2.464 -5.036 -24.253 1.00 86.81 107 HIS A C 1
ATOM 859 O O . HIS A 1 107 ? 2.324 -6.203 -23.897 1.00 86.81 107 HIS A O 1
ATOM 865 N N . THR A 1 108 ? 1.429 -4.216 -24.431 1.00 85.31 108 THR A N 1
ATOM 866 C CA . THR A 1 108 ? 0.026 -4.579 -24.173 1.00 85.31 108 THR A CA 1
ATOM 867 C C . THR A 1 108 ? -0.895 -3.993 -25.242 1.00 85.31 108 THR A C 1
ATOM 869 O O . THR A 1 108 ? -0.528 -3.012 -25.874 1.00 85.31 108 THR A O 1
ATOM 872 N N . ASP A 1 109 ? -2.117 -4.519 -25.369 1.00 87.56 109 ASP A N 1
ATOM 873 C CA . ASP A 1 109 ? -3.161 -3.978 -26.264 1.00 87.56 109 ASP A CA 1
ATOM 874 C C . ASP A 1 109 ? -3.911 -2.771 -25.650 1.00 87.56 109 ASP A C 1
ATOM 876 O O . ASP A 1 109 ? -5.078 -2.517 -25.946 1.00 87.56 109 ASP A O 1
ATOM 880 N N . TRP A 1 110 ? -3.292 -2.082 -24.683 1.00 82.50 110 TRP A N 1
ATOM 881 C CA . TRP A 1 110 ? -3.878 -0.914 -24.013 1.00 82.50 110 TRP A CA 1
ATOM 882 C C . TRP A 1 110 ? -3.932 0.319 -24.927 1.00 82.50 110 TRP A C 1
ATOM 884 O O . TRP A 1 110 ? -4.768 1.206 -24.739 1.00 82.50 110 TRP A O 1
ATOM 894 N N . CYS A 1 111 ? -3.023 0.345 -25.896 1.00 79.00 111 CYS A N 1
ATOM 895 C CA . CYS A 1 111 ? -2.898 1.290 -26.990 1.00 79.00 111 CYS A CA 1
ATOM 896 C C . CYS A 1 111 ? -3.008 0.456 -28.286 1.00 79.00 111 CYS A C 1
ATOM 898 O O . CYS A 1 111 ? -3.464 1.028 -29.293 1.00 79.00 111 CYS A O 1
#

Organism: Panagrellus redivivus (NCBI:txid6233)